Protein AF-A0A6G3C6C4-F1 (afdb_monomer_lite)

Sequence (68 aa):
SVSSDKQIFHCFGCGEGGNVFSFLMKMEGLAFTEAVQKLGERNGIAVAEYTSGQGQQEDISDDTVIMQ

Secondary structure (DSSP, 8-state):
-EETTTTEEE-TTT--EE-HHHHHHHHH---HHHHHHHHHHHHTPPPPP--SS-----------S---

pLDDT: mean 82.58, std 16.69, range [47.47, 95.25]

Foldseek 3Di:
DADPVVQKDADPVPGDMDHQQSCCCVVVVDDSLVSVCVVCVVVVHDDDDPDPDDDDDPDPPPPDPDDD

Structure (mmCIF, N/CA/C/O backbone):
data_AF-A0A6G3C6C4-F1
#
_entry.id   AF-A0A6G3C6C4-F1
#
loop_
_atom_site.group_PDB
_atom_site.id
_atom_site.type_symbol
_atom_site.label_atom_id
_atom_site.label_alt_id
_atom_site.label_comp_id
_atom_site.label_asym_id
_atom_site.label_entity_id
_atom_site.label_seq_id
_atom_site.pdbx_PDB_ins_code
_atom_site.Cartn_x
_atom_site.Cartn_y
_atom_site.Cartn_z
_atom_site.occupancy
_atom_site.B_iso_or_equiv
_atom_site.auth_seq_id
_atom_site.auth_comp_id
_atom_site.auth_asym_id
_atom_site.auth_atom_id
_atom_site.pdbx_PDB_model_num
ATOM 1 N N . SER A 1 1 ? 3.067 -2.312 -13.550 1.00 89.12 1 SER A N 1
ATOM 2 C CA . SER A 1 1 ? 2.733 -3.745 -13.588 1.00 89.12 1 SER A CA 1
ATOM 3 C C . SER A 1 1 ? 2.539 -4.300 -12.197 1.00 89.12 1 SER A C 1
ATOM 5 O O . SER A 1 1 ? 3.082 -3.752 -11.243 1.00 89.12 1 SER A O 1
ATOM 7 N N . VAL A 1 2 ? 1.764 -5.377 -12.096 1.00 92.56 2 VAL A N 1
ATOM 8 C CA . VAL A 1 2 ? 1.431 -6.057 -10.840 1.00 92.56 2 VAL A CA 1
ATOM 9 C C . VAL A 1 2 ? 1.764 -7.534 -11.004 1.00 92.56 2 VAL A C 1
ATOM 11 O O . VAL A 1 2 ? 1.489 -8.108 -12.055 1.00 92.56 2 VAL A O 1
ATOM 14 N N . SER A 1 3 ? 2.383 -8.132 -9.990 1.00 93.25 3 SER A N 1
ATOM 15 C CA . SER A 1 3 ? 2.641 -9.569 -9.936 1.00 93.25 3 SER A CA 1
ATOM 16 C C . SER A 1 3 ? 1.811 -10.171 -8.812 1.00 93.25 3 SER A C 1
ATOM 18 O O . SER A 1 3 ? 2.083 -9.910 -7.641 1.00 93.25 3 SER A O 1
ATOM 20 N N . SER A 1 4 ? 0.807 -10.970 -9.174 1.00 91.81 4 SER A N 1
ATOM 21 C CA . SER A 1 4 ? -0.080 -11.636 -8.215 1.00 91.81 4 SER A CA 1
ATOM 22 C C . SER A 1 4 ? 0.674 -12.652 -7.359 1.00 91.81 4 SER A C 1
ATOM 24 O O . SER A 1 4 ? 0.490 -12.677 -6.149 1.00 91.81 4 SER A O 1
ATOM 26 N N . ASP A 1 5 ? 1.590 -13.421 -7.950 1.00 94.69 5 ASP A N 1
ATOM 27 C CA . ASP A 1 5 ? 2.352 -14.441 -7.213 1.00 94.69 5 ASP A CA 1
ATOM 28 C C . ASP A 1 5 ? 3.264 -13.819 -6.154 1.00 94.69 5 ASP A C 1
ATOM 30 O O . ASP A 1 5 ? 3.444 -14.360 -5.068 1.00 94.69 5 ASP A O 1
ATOM 34 N N . LYS A 1 6 ? 3.833 -12.650 -6.468 1.00 92.44 6 LYS A N 1
ATOM 35 C CA . LYS A 1 6 ? 4.743 -11.931 -5.573 1.00 92.44 6 LYS A CA 1
ATOM 36 C C . LYS A 1 6 ? 4.033 -10.915 -4.676 1.00 92.44 6 LYS A C 1
ATOM 38 O O . LYS A 1 6 ? 4.681 -10.373 -3.790 1.00 92.44 6 LYS A O 1
ATOM 43 N N . GLN A 1 7 ? 2.746 -10.633 -4.906 1.00 92.69 7 GLN A N 1
ATOM 44 C CA . GLN A 1 7 ? 1.960 -9.614 -4.191 1.00 92.69 7 GLN A CA 1
ATOM 45 C C . GLN A 1 7 ? 2.624 -8.220 -4.178 1.00 92.69 7 GLN A C 1
ATOM 47 O O . GLN A 1 7 ? 2.582 -7.490 -3.186 1.00 92.69 7 GLN A O 1
ATOM 52 N N . ILE A 1 8 ? 3.240 -7.838 -5.302 1.00 95.12 8 ILE A N 1
ATOM 53 C CA . ILE A 1 8 ? 3.934 -6.550 -5.464 1.00 95.12 8 ILE A CA 1
ATOM 54 C C . ILE A 1 8 ? 3.483 -5.805 -6.717 1.00 95.12 8 ILE A C 1
ATOM 56 O O . ILE A 1 8 ? 3.095 -6.406 -7.726 1.00 95.12 8 ILE A O 1
ATOM 60 N N . PHE A 1 9 ? 3.620 -4.482 -6.671 1.00 94.88 9 PHE A N 1
ATOM 61 C CA . PHE A 1 9 ? 3.498 -3.608 -7.830 1.00 94.88 9 PHE A CA 1
ATOM 62 C C . PHE A 1 9 ? 4.830 -2.919 -8.134 1.00 94.88 9 PHE A C 1
ATOM 64 O O . PHE A 1 9 ? 5.651 -2.681 -7.247 1.00 94.88 9 PHE A O 1
ATOM 71 N N . HIS A 1 10 ? 5.025 -2.583 -9.406 1.00 93.69 10 HIS A N 1
ATOM 72 C CA . HIS A 1 10 ? 6.151 -1.783 -9.871 1.00 93.69 10 HIS A CA 1
ATOM 73 C C . HIS A 1 10 ? 5.730 -0.912 -11.060 1.00 93.69 10 HIS A C 1
ATOM 75 O O . HIS A 1 10 ? 5.117 -1.396 -12.017 1.00 93.69 10 HIS A O 1
ATOM 81 N N . CYS A 1 11 ? 6.049 0.373 -11.013 1.00 93.25 11 CYS A N 1
ATOM 82 C CA . CYS A 1 11 ? 5.808 1.351 -12.056 1.00 93.25 11 CYS A CA 1
ATOM 83 C C . CYS A 1 11 ? 7.083 1.548 -12.877 1.00 93.25 11 CYS A C 1
ATOM 85 O O . CYS A 1 11 ? 8.035 2.168 -12.422 1.00 93.25 11 CYS A O 1
ATOM 87 N N . PHE A 1 12 ? 7.079 1.078 -14.123 1.00 92.38 12 PHE A N 1
ATOM 88 C CA . PHE A 1 12 ? 8.229 1.205 -15.027 1.00 92.38 12 PHE A CA 1
ATOM 89 C C . PHE A 1 12 ? 8.458 2.627 -15.563 1.00 92.38 12 PHE A C 1
ATOM 91 O O . PHE A 1 12 ? 9.469 2.871 -16.210 1.00 92.38 12 PHE A O 1
ATOM 98 N N . GLY A 1 13 ? 7.530 3.557 -15.320 1.00 93.69 13 GLY A N 1
ATOM 99 C CA . GLY A 1 13 ? 7.685 4.960 -15.712 1.00 93.69 13 GLY A CA 1
ATOM 100 C C . GLY A 1 13 ? 8.465 5.781 -14.685 1.00 93.69 13 GLY A C 1
ATOM 101 O O . GLY A 1 13 ? 9.357 6.533 -15.053 1.00 93.69 13 GLY A O 1
ATOM 102 N N . CYS A 1 14 ? 8.142 5.626 -13.398 1.00 91.88 14 CYS A N 1
ATOM 103 C CA . CYS A 1 14 ? 8.760 6.399 -12.314 1.00 91.88 14 CYS A CA 1
ATOM 104 C C . CYS A 1 14 ? 9.645 5.572 -11.367 1.00 91.88 14 CYS A C 1
ATOM 106 O O . CYS A 1 14 ? 10.263 6.139 -10.475 1.00 91.88 14 CYS A O 1
ATOM 108 N N . GLY A 1 15 ? 9.712 4.248 -11.530 1.00 90.88 15 GLY A N 1
ATOM 109 C CA . GLY A 1 15 ? 10.496 3.344 -10.679 1.00 90.88 15 GLY A CA 1
ATOM 110 C C . GLY A 1 15 ? 9.825 2.968 -9.354 1.00 90.88 15 GLY A C 1
ATOM 111 O O . GLY A 1 15 ? 10.338 2.122 -8.624 1.00 90.88 15 GLY A O 1
ATOM 112 N N . GLU A 1 16 ? 8.669 3.553 -9.047 1.00 92.44 16 GLU A N 1
ATOM 113 C CA . GLU A 1 16 ? 7.945 3.300 -7.804 1.00 92.44 16 GLU A CA 1
ATOM 114 C C . GLU A 1 16 ? 7.481 1.848 -7.694 1.00 92.44 16 GLU A C 1
ATOM 116 O O . GLU A 1 16 ? 6.926 1.284 -8.633 1.00 92.44 16 GLU A O 1
ATOM 121 N N . GLY A 1 17 ? 7.647 1.238 -6.528 1.00 93.12 17 GLY A N 1
ATOM 122 C CA . GLY A 1 17 ? 7.175 -0.116 -6.271 1.00 93.12 17 GLY A CA 1
ATOM 123 C C . GLY A 1 17 ? 6.908 -0.361 -4.798 1.00 93.12 17 GLY A C 1
ATOM 124 O O . GLY A 1 17 ? 7.241 0.462 -3.942 1.00 93.12 17 GLY A O 1
ATOM 125 N N . GLY A 1 18 ? 6.276 -1.490 -4.507 1.00 94.31 18 GLY A N 1
ATOM 126 C CA . GLY A 1 18 ? 5.942 -1.873 -3.142 1.00 94.31 18 GLY A CA 1
ATOM 127 C C . GLY A 1 18 ? 4.856 -2.935 -3.081 1.00 94.31 18 GLY A C 1
ATOM 128 O O . GLY A 1 18 ? 4.615 -3.662 -4.045 1.00 94.31 18 GLY A O 1
ATOM 129 N N . ASN A 1 19 ? 4.200 -3.009 -1.928 1.00 95.25 19 ASN A N 1
ATOM 130 C CA . ASN A 1 19 ? 3.091 -3.919 -1.662 1.00 95.25 19 ASN A CA 1
ATOM 131 C C . ASN A 1 19 ? 1.736 -3.191 -1.748 1.00 95.25 19 ASN A C 1
ATOM 133 O O . ASN A 1 19 ? 1.664 -2.005 -2.081 1.00 95.25 19 ASN A O 1
ATOM 137 N N . VAL A 1 20 ? 0.657 -3.904 -1.424 1.00 94.69 20 VAL A N 1
ATOM 138 C CA . VAL A 1 20 ? -0.710 -3.361 -1.426 1.00 94.69 20 VAL A CA 1
ATOM 139 C C . VAL A 1 20 ? -0.884 -2.143 -0.505 1.00 94.69 20 VAL A C 1
ATOM 141 O O . VAL A 1 20 ? -1.588 -1.205 -0.870 1.00 94.69 20 VAL A O 1
ATOM 144 N N . PHE A 1 21 ? -0.196 -2.095 0.640 1.00 95.25 21 PHE A N 1
ATOM 145 C CA . PHE A 1 21 ? -0.265 -0.952 1.555 1.00 95.25 21 PHE A CA 1
ATOM 146 C C . PHE A 1 21 ? 0.419 0.271 0.954 1.00 95.25 21 PHE A C 1
ATOM 148 O O . PHE A 1 21 ? -0.189 1.332 0.868 1.00 95.25 21 PHE A O 1
ATOM 155 N N . SER A 1 22 ? 1.653 0.121 0.459 1.00 94.19 22 SER A N 1
ATOM 156 C CA . SER A 1 22 ? 2.373 1.216 -0.202 1.00 94.19 22 SER A CA 1
ATOM 157 C C . SER A 1 22 ? 1.609 1.756 -1.410 1.00 94.19 22 SER A C 1
ATOM 159 O O . SER A 1 22 ? 1.673 2.950 -1.687 1.00 94.19 22 SER A O 1
ATOM 161 N N . PHE A 1 23 ? 0.886 0.887 -2.120 1.00 94.00 23 PHE A N 1
ATOM 162 C CA . PHE A 1 23 ? 0.021 1.290 -3.220 1.00 94.00 23 PHE A CA 1
ATOM 163 C C . PHE A 1 23 ? -1.119 2.193 -2.737 1.00 94.00 23 PHE A C 1
ATOM 165 O O . PHE A 1 23 ? -1.269 3.292 -3.259 1.00 94.00 23 PHE A O 1
ATOM 172 N N . LEU A 1 24 ? -1.874 1.774 -1.715 1.00 94.38 24 LEU A N 1
ATOM 173 C CA . LEU A 1 24 ? -2.981 2.563 -1.161 1.00 94.38 24 LEU A CA 1
ATOM 174 C C . LEU A 1 24 ? -2.505 3.885 -0.557 1.00 94.38 24 LEU A C 1
ATOM 176 O O . LEU A 1 24 ? -3.081 4.930 -0.840 1.00 94.38 24 LEU A O 1
ATOM 180 N N . MET A 1 25 ? -1.409 3.859 0.200 1.00 95.06 25 MET A N 1
ATOM 181 C CA . MET A 1 25 ? -0.833 5.066 0.793 1.00 95.06 25 MET A CA 1
ATOM 182 C C . MET A 1 25 ? -0.424 6.089 -0.277 1.00 95.06 25 MET A C 1
ATOM 184 O O . MET A 1 25 ? -0.656 7.280 -0.113 1.00 95.06 25 MET A O 1
ATOM 188 N N . LYS A 1 26 ? 0.162 5.647 -1.399 1.00 92.25 26 LYS A N 1
ATOM 189 C CA . LYS A 1 26 ? 0.613 6.549 -2.475 1.00 92.25 26 LYS A CA 1
ATOM 190 C C . LYS A 1 26 ? -0.506 6.976 -3.422 1.00 92.25 26 LYS A C 1
ATOM 192 O O . LYS A 1 26 ? -0.475 8.094 -3.920 1.00 92.25 26 LYS A O 1
ATOM 197 N N . MET A 1 27 ? -1.454 6.086 -3.708 1.00 91.31 27 MET A N 1
ATOM 198 C CA . MET A 1 27 ? -2.550 6.354 -4.641 1.00 91.31 27 MET A CA 1
ATOM 199 C C . MET A 1 27 ? -3.639 7.218 -4.002 1.00 91.31 27 MET A C 1
ATOM 201 O O . MET A 1 27 ? -4.186 8.093 -4.664 1.00 91.31 27 MET A O 1
ATOM 205 N N . GLU A 1 28 ? -3.956 6.965 -2.732 1.00 92.56 28 GLU A N 1
ATOM 206 C CA . GLU A 1 28 ? -5.067 7.612 -2.029 1.00 92.56 28 GLU A CA 1
ATOM 207 C C . GLU A 1 28 ? -4.611 8.579 -0.929 1.00 92.56 28 GLU A C 1
AT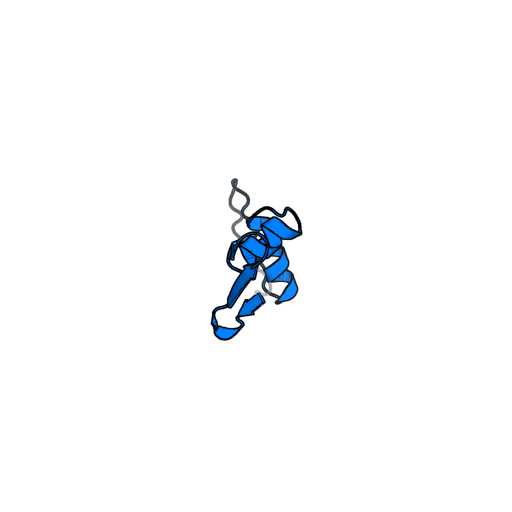OM 209 O O . GLU A 1 28 ? -5.437 9.285 -0.362 1.00 92.56 28 GLU A O 1
ATOM 214 N N . GLY A 1 29 ? -3.311 8.634 -0.624 1.00 93.88 29 GLY A N 1
ATOM 215 C CA . GLY A 1 29 ? -2.783 9.495 0.437 1.00 93.88 29 GLY A CA 1
ATOM 216 C C . GLY A 1 29 ? -3.091 8.996 1.850 1.00 93.88 29 GLY A C 1
ATOM 217 O O . GLY A 1 29 ? -2.990 9.775 2.793 1.00 93.88 29 GLY A O 1
ATOM 218 N N . LEU A 1 30 ? -3.473 7.724 1.998 1.00 93.81 30 LEU A N 1
ATOM 219 C CA . LEU A 1 30 ? -3.831 7.137 3.288 1.00 93.81 30 LEU A CA 1
ATOM 220 C C . LEU A 1 30 ? -2.612 6.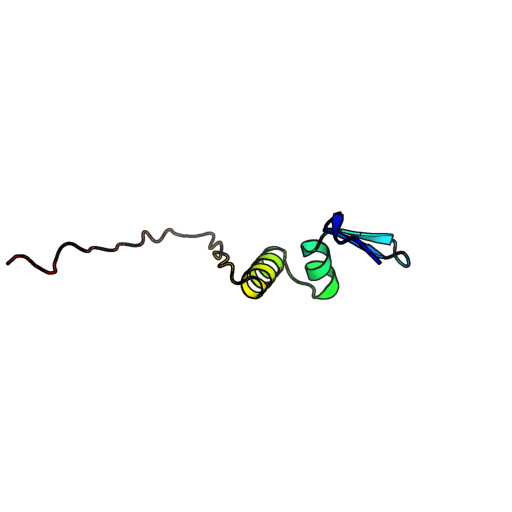971 4.200 1.00 93.81 30 LEU A C 1
ATOM 222 O O . LEU A 1 30 ? -1.518 6.603 3.756 1.00 93.81 30 LEU A O 1
ATOM 226 N N . ALA A 1 31 ? -2.827 7.146 5.499 1.00 94.31 31 ALA A N 1
ATOM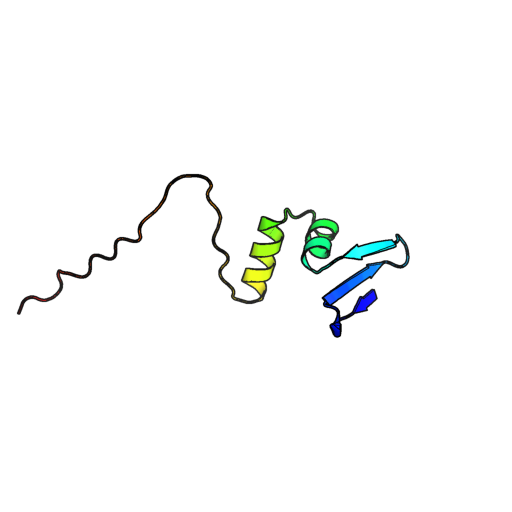 227 C CA . ALA A 1 31 ? -1.930 6.649 6.526 1.00 94.31 31 ALA A CA 1
ATOM 228 C C . ALA A 1 31 ? -1.941 5.111 6.552 1.00 94.31 31 ALA A C 1
ATOM 230 O O . ALA A 1 31 ? -2.846 4.444 6.045 1.00 94.31 31 ALA A O 1
ATOM 231 N N . PHE A 1 32 ? -0.921 4.518 7.176 1.00 92.44 32 PHE A N 1
ATOM 232 C CA . PHE A 1 32 ? -0.803 3.061 7.241 1.00 92.44 32 PHE A CA 1
ATOM 233 C C . PHE A 1 32 ? -2.011 2.402 7.929 1.00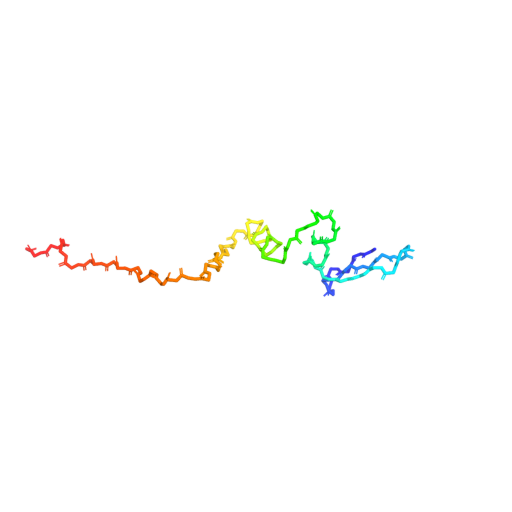 92.44 32 PHE A C 1
ATOM 235 O O . PHE A 1 32 ? -2.538 1.420 7.416 1.00 92.44 32 PHE A O 1
ATOM 242 N N . THR A 1 33 ? -2.480 2.956 9.050 1.00 92.69 33 THR A N 1
ATOM 243 C CA . THR A 1 33 ? -3.638 2.437 9.797 1.00 92.69 33 THR A CA 1
ATOM 244 C C . THR A 1 33 ? -4.917 2.467 8.966 1.00 92.69 33 THR A C 1
ATOM 246 O O . THR A 1 33 ? -5.633 1.472 8.917 1.00 92.69 33 THR A O 1
ATOM 249 N N . GLU A 1 34 ? -5.153 3.557 8.237 1.00 92.81 34 GLU A N 1
ATOM 250 C CA . GLU A 1 34 ? -6.298 3.703 7.333 1.00 92.81 34 GLU A CA 1
ATOM 251 C C . GLU A 1 34 ? -6.228 2.692 6.181 1.00 92.81 34 GLU A C 1
ATOM 253 O O . GLU A 1 34 ? -7.224 2.056 5.838 1.00 92.81 34 GLU A O 1
ATOM 258 N N . ALA A 1 35 ? -5.038 2.475 5.610 1.00 94.94 35 ALA A N 1
ATOM 259 C CA . ALA A 1 35 ? -4.839 1.464 4.576 1.00 94.94 35 ALA A CA 1
ATOM 260 C C . ALA A 1 35 ? -5.111 0.039 5.097 1.00 94.94 35 ALA A C 1
ATOM 262 O O . ALA A 1 35 ? -5.688 -0.776 4.373 1.00 94.94 35 ALA A O 1
ATOM 263 N N . VAL A 1 36 ? -4.731 -0.268 6.344 1.00 94.06 36 VAL A N 1
ATOM 264 C CA . VAL A 1 36 ? -5.033 -1.556 6.994 1.00 94.06 36 VAL A CA 1
ATOM 265 C C . VAL A 1 36 ? -6.535 -1.710 7.222 1.00 94.06 36 VAL A C 1
ATOM 267 O O . VAL A 1 36 ? -7.089 -2.736 6.832 1.00 94.06 36 VAL A O 1
ATOM 270 N N . GLN A 1 37 ? -7.202 -0.699 7.782 1.00 93.06 37 GLN A N 1
ATOM 271 C CA . GLN A 1 37 ? -8.646 -0.716 8.032 1.00 93.06 37 GLN A CA 1
ATOM 272 C C . GLN A 1 37 ? -9.431 -0.907 6.731 1.00 93.06 37 GLN A C 1
ATOM 274 O O . GLN A 1 37 ? -10.244 -1.822 6.628 1.00 93.06 37 GLN A O 1
ATOM 279 N N . LYS A 1 38 ? -9.084 -0.151 5.684 1.00 93.44 38 LYS A N 1
ATOM 280 C CA . LYS A 1 38 ? -9.706 -0.257 4.360 1.00 93.44 38 LYS A CA 1
ATOM 281 C C . LYS A 1 38 ? -9.549 -1.644 3.733 1.00 93.44 38 LYS A C 1
ATOM 283 O O . LYS A 1 38 ? -10.476 -2.169 3.111 1.00 93.44 38 LYS A O 1
ATOM 288 N N . LEU A 1 39 ? -8.368 -2.252 3.861 1.00 93.81 39 LEU A N 1
ATOM 289 C CA . LEU A 1 39 ? -8.143 -3.619 3.387 1.00 93.81 39 LEU A CA 1
ATOM 290 C C . LEU A 1 39 ? -8.901 -4.644 4.231 1.00 93.81 39 LEU A C 1
ATOM 292 O O . LEU A 1 39 ? -9.408 -5.615 3.670 1.00 93.81 39 LEU A O 1
ATOM 296 N N . GLY A 1 40 ? -9.005 -4.419 5.540 1.00 93.81 40 GLY A N 1
ATOM 297 C CA . GLY A 1 40 ? -9.805 -5.228 6.448 1.00 93.81 40 GLY A CA 1
ATOM 298 C C . GLY A 1 40 ? -11.275 -5.243 6.046 1.00 93.81 40 GLY A C 1
ATOM 299 O O . GLY A 1 40 ? -11.805 -6.304 5.721 1.00 93.81 40 GLY A O 1
ATOM 300 N N . GLU A 1 41 ? -11.895 -4.068 5.937 1.00 93.50 41 GLU A N 1
ATOM 301 C CA . GLU A 1 41 ? -13.292 -3.894 5.516 1.00 93.50 41 GLU A CA 1
ATOM 302 C C . GLU A 1 41 ? -13.584 -4.590 4.184 1.00 93.50 41 GLU A C 1
ATOM 304 O O . GLU A 1 41 ? -14.558 -5.333 4.058 1.00 93.50 41 GLU A O 1
ATOM 309 N N . ARG A 1 42 ? -12.693 -4.429 3.198 1.00 93.56 42 ARG A N 1
ATOM 310 C CA . ARG A 1 42 ? -12.837 -5.059 1.879 1.00 93.56 42 ARG A CA 1
ATOM 311 C C . ARG A 1 42 ? -12.811 -6.592 1.930 1.00 93.56 42 ARG A C 1
ATOM 313 O O . ARG A 1 42 ? -13.382 -7.227 1.046 1.00 93.56 42 ARG A O 1
ATOM 320 N N . ASN A 1 43 ? -12.140 -7.179 2.918 1.00 94.38 43 ASN A N 1
ATOM 321 C CA . ASN A 1 43 ? -12.036 -8.629 3.096 1.00 94.38 43 ASN A CA 1
ATOM 322 C C . ASN A 1 43 ? -12.943 -9.162 4.221 1.00 94.38 43 ASN A C 1
ATOM 324 O O . ASN A 1 43 ? -12.875 -10.349 4.531 1.00 94.38 43 ASN A O 1
ATOM 328 N N . GLY A 1 44 ? -13.780 -8.316 4.836 1.00 93.19 44 GLY A N 1
ATOM 329 C CA . GLY A 1 44 ? -14.610 -8.701 5.982 1.00 93.19 44 GLY A CA 1
ATOM 330 C C . GLY A 1 44 ? -13.805 -9.017 7.249 1.00 93.19 44 GLY A C 1
ATOM 331 O O . GLY A 1 44 ? -14.270 -9.768 8.101 1.00 93.19 44 GLY A O 1
ATOM 332 N N . ILE A 1 45 ? -12.591 -8.477 7.365 1.00 93.81 45 ILE A N 1
ATOM 333 C CA . ILE A 1 45 ? -11.713 -8.641 8.525 1.00 93.81 45 ILE A CA 1
ATOM 334 C C . ILE A 1 45 ? -11.859 -7.401 9.407 1.00 93.81 45 ILE A C 1
ATOM 336 O O . ILE A 1 45 ? -11.505 -6.297 8.993 1.00 93.81 45 ILE A O 1
ATOM 340 N N . ALA A 1 46 ? -12.350 -7.589 10.632 1.00 89.56 46 ALA A N 1
ATOM 341 C CA . ALA A 1 46 ? -12.395 -6.524 11.625 1.00 89.56 46 ALA A CA 1
ATOM 342 C C . ALA A 1 46 ? -10.967 -6.155 12.054 1.00 89.56 46 ALA A C 1
ATOM 344 O O . ALA A 1 46 ? -10.226 -6.987 12.579 1.00 89.56 46 ALA A O 1
ATOM 345 N N . VAL A 1 47 ? -10.581 -4.903 11.817 1.00 88.88 47 VAL A N 1
ATOM 346 C CA . VAL A 1 47 ? -9.311 -4.338 12.277 1.00 88.88 47 VAL A CA 1
ATOM 347 C C . VAL A 1 47 ? -9.620 -3.495 13.502 1.00 88.88 47 VAL A C 1
ATOM 349 O O . VAL A 1 47 ? -10.388 -2.542 13.414 1.00 88.88 47 VAL A O 1
ATOM 352 N N . ALA A 1 48 ? -9.045 -3.863 14.646 1.00 82.50 48 ALA A N 1
ATOM 353 C CA . ALA A 1 48 ? -9.201 -3.086 15.866 1.00 82.50 48 ALA A CA 1
ATOM 354 C C . ALA A 1 48 ? -8.529 -1.716 15.710 1.00 82.50 48 ALA A C 1
ATOM 356 O O . ALA A 1 48 ? -7.386 -1.618 15.252 1.00 82.50 48 ALA A O 1
ATOM 357 N N . GLU A 1 49 ? -9.228 -0.663 16.122 1.00 78.38 49 GLU A N 1
ATOM 358 C CA . GLU A 1 49 ? -8.627 0.658 16.230 1.00 78.38 49 GLU A CA 1
ATOM 359 C C . GLU A 1 49 ? -7.683 0.677 17.433 1.00 78.38 49 GLU A C 1
ATOM 361 O O . GLU A 1 49 ? -8.077 0.410 18.569 1.00 78.38 49 GLU A O 1
ATOM 366 N N . TYR A 1 50 ? -6.408 0.983 17.190 1.00 67.44 50 TYR A N 1
ATOM 367 C CA . TYR A 1 50 ? -5.453 1.203 18.270 1.00 67.44 50 TYR A CA 1
ATOM 368 C C . TYR A 1 50 ? -5.711 2.576 18.894 1.00 67.44 50 TYR A C 1
ATOM 370 O O . TYR A 1 50 ? -5.138 3.582 18.474 1.00 67.44 50 TYR A O 1
ATOM 378 N N . THR A 1 51 ? -6.550 2.624 19.926 1.00 66.94 51 THR A N 1
ATOM 379 C CA . THR A 1 51 ? -6.623 3.776 20.823 1.00 66.94 51 THR A CA 1
ATOM 380 C C . THR A 1 51 ? -5.424 3.719 21.770 1.00 66.94 51 THR A C 1
ATOM 382 O O . THR A 1 51 ? -5.319 2.877 22.662 1.00 66.94 51 THR A O 1
ATOM 385 N N . SER A 1 52 ? -4.448 4.606 21.575 1.00 64.56 52 SER A N 1
ATOM 386 C CA . SER A 1 52 ? -3.355 4.792 22.531 1.00 64.56 52 SER A CA 1
ATOM 387 C C . SER A 1 52 ? -3.896 5.500 23.778 1.00 64.56 52 SER A C 1
ATOM 389 O O . SER A 1 52 ? -3.718 6.705 23.940 1.00 64.56 52 SER A O 1
ATOM 391 N N . GLY A 1 53 ? -4.614 4.766 24.630 1.00 59.69 53 GLY A N 1
ATOM 392 C CA . GLY A 1 53 ? -5.165 5.291 25.874 1.00 59.69 53 GLY A CA 1
ATOM 393 C C . GLY A 1 53 ? -6.418 4.567 26.363 1.00 59.69 53 GLY A C 1
ATOM 394 O O . GLY A 1 53 ? -7.516 4.888 25.935 1.00 59.69 53 GLY A O 1
ATOM 395 N N . GLN A 1 54 ? -6.202 3.722 27.377 1.00 51.50 54 GLN A N 1
ATOM 396 C CA . GLN A 1 54 ? -7.162 3.164 28.344 1.00 51.50 54 GLN A CA 1
ATOM 397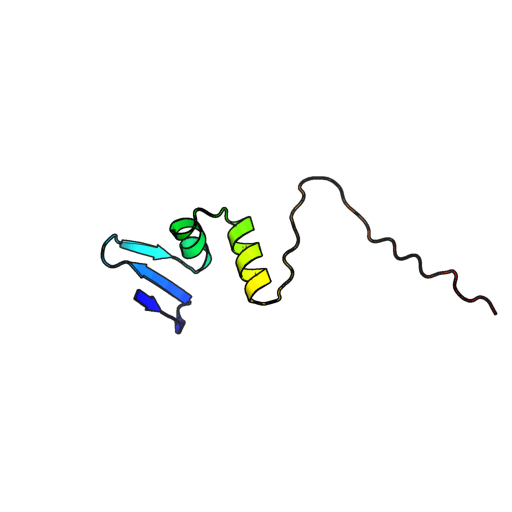 C C . GLN A 1 54 ? -7.925 1.902 27.919 1.00 51.50 54 GLN A C 1
ATOM 399 O O . GLN A 1 54 ? -8.710 1.888 26.979 1.00 51.50 54 GLN A O 1
ATOM 404 N N . GLY A 1 55 ? -7.662 0.824 28.667 1.00 56.00 55 GLY A N 1
ATOM 405 C CA . GLY A 1 55 ? -8.317 -0.463 28.505 1.00 56.00 55 GLY A CA 1
ATOM 406 C C . GLY A 1 55 ? -9.819 -0.392 28.754 1.00 56.00 55 GLY A C 1
ATOM 407 O O . GLY A 1 55 ? -10.285 0.316 29.645 1.00 56.00 55 GLY A O 1
ATOM 408 N N . GLN A 1 56 ? -10.552 -1.198 27.997 1.00 47.47 56 GLN A N 1
ATOM 409 C CA . GLN A 1 56 ? -11.868 -1.672 28.379 1.00 47.47 56 GLN A CA 1
ATOM 410 C C . GLN A 1 56 ? -11.818 -3.193 28.353 1.00 47.47 56 GLN A C 1
ATOM 412 O O . GLN A 1 56 ? -11.737 -3.840 27.315 1.00 47.47 56 GLN A O 1
ATOM 417 N N . GLN A 1 57 ? -11.757 -3.723 29.566 1.00 53.28 57 GLN A N 1
ATOM 418 C CA . GLN A 1 57 ? -12.186 -5.057 29.909 1.00 53.28 57 GLN A CA 1
ATOM 419 C C . GLN A 1 57 ? -13.653 -5.174 29.487 1.00 53.28 57 GLN A C 1
ATOM 421 O O . GLN A 1 57 ? -14.493 -4.441 30.006 1.00 53.28 57 GLN A O 1
ATOM 426 N N . GLU A 1 58 ? -13.952 -6.041 28.521 1.00 55.62 58 GLU A N 1
ATOM 427 C CA . GLU A 1 58 ? -15.332 -6.449 28.271 1.00 55.62 58 GLU A CA 1
ATOM 428 C C . GLU A 1 58 ? -15.769 -7.324 29.447 1.00 55.62 58 GLU A C 1
ATOM 430 O O . GLU A 1 58 ? -15.493 -8.521 29.528 1.00 55.62 58 GLU A O 1
ATOM 435 N N . ASP A 1 59 ? -16.379 -6.653 30.417 1.00 48.84 59 ASP A N 1
ATOM 436 C CA . ASP A 1 59 ? -17.186 -7.228 31.476 1.00 48.84 59 ASP A CA 1
ATOM 437 C C . ASP A 1 59 ? -18.455 -7.793 30.818 1.00 48.84 59 ASP A C 1
ATOM 439 O O . ASP A 1 59 ? -19.400 -7.063 30.518 1.00 48.84 59 ASP A O 1
ATOM 443 N N . ILE A 1 60 ? -18.463 -9.095 30.528 1.00 58.56 60 ILE A N 1
ATOM 444 C CA . ILE A 1 60 ? -19.716 -9.844 30.418 1.00 58.56 60 ILE A CA 1
ATOM 445 C C . ILE A 1 60 ? -19.848 -10.615 31.724 1.00 58.56 60 ILE A C 1
ATOM 447 O O . ILE A 1 60 ? -19.392 -11.748 31.876 1.00 58.56 60 ILE A O 1
ATOM 451 N N . SER A 1 61 ? -20.454 -9.932 32.687 1.00 58.62 61 SER A N 1
ATOM 452 C CA . SER A 1 61 ? -21.141 -10.544 33.811 1.00 58.62 61 SER A CA 1
ATOM 453 C C . SER A 1 61 ? -22.348 -11.307 33.271 1.00 58.62 61 SER A C 1
ATOM 455 O O . SER A 1 61 ? -23.412 -10.735 33.055 1.00 58.62 61 SER A O 1
ATOM 457 N N . ASP A 1 62 ? -22.185 -12.611 33.059 1.00 53.97 62 ASP A N 1
ATOM 458 C CA . ASP A 1 62 ? -23.319 -13.526 32.941 1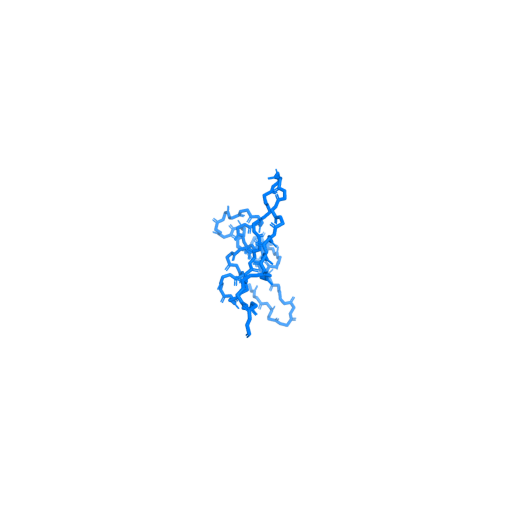.00 53.97 62 ASP A CA 1
ATOM 459 C C . ASP A 1 62 ? -23.315 -14.463 34.152 1.00 53.97 62 ASP A C 1
ATOM 461 O O . ASP A 1 62 ? -22.861 -15.603 34.098 1.00 53.97 62 ASP A O 1
ATOM 465 N N . ASP A 1 63 ? -23.745 -13.916 35.292 1.00 60.75 63 ASP A N 1
ATOM 466 C CA . ASP A 1 63 ? -23.969 -14.675 36.527 1.00 60.75 63 ASP A CA 1
ATOM 467 C C . ASP A 1 63 ? -25.279 -14.266 37.226 1.00 60.75 63 ASP A C 1
ATOM 469 O O . ASP A 1 63 ? -25.382 -14.296 38.451 1.00 60.75 63 ASP A O 1
ATOM 473 N N . THR A 1 64 ? -26.318 -13.831 36.490 1.00 56.69 64 THR A N 1
ATOM 474 C CA . THR A 1 64 ? -27.660 -13.626 37.091 1.00 56.69 64 THR A CA 1
ATOM 475 C C . THR A 1 64 ? -28.832 -13.724 36.097 1.00 56.69 64 THR A C 1
ATOM 477 O O . THR A 1 64 ? -29.668 -12.830 36.037 1.00 56.69 64 THR A O 1
ATOM 480 N N . VAL A 1 65 ? -28.955 -14.833 35.361 1.00 56.72 65 VAL A N 1
ATOM 481 C CA . VAL A 1 65 ? -30.237 -15.360 34.829 1.00 56.72 65 VAL A CA 1
ATOM 482 C C . VAL A 1 65 ? -30.040 -16.889 34.703 1.00 56.72 65 VAL A C 1
ATOM 484 O O . VAL A 1 65 ? -29.580 -17.359 33.679 1.00 56.72 65 VAL A O 1
ATOM 487 N N . ILE A 1 66 ? -30.188 -17.768 35.703 1.00 56.50 66 ILE A N 1
ATOM 488 C CA . ILE A 1 66 ? -31.377 -18.142 36.481 1.00 56.50 66 ILE A CA 1
ATOM 489 C C . ILE A 1 66 ? -30.888 -19.004 37.668 1.00 56.50 66 ILE A C 1
ATOM 491 O O . ILE A 1 66 ? -30.442 -20.132 37.475 1.00 56.50 66 ILE A O 1
ATOM 495 N N . MET A 1 67 ? -30.989 -18.504 38.904 1.00 50.34 67 MET A N 1
ATOM 496 C CA . MET A 1 67 ? -31.285 -19.380 40.045 1.00 50.34 67 MET A CA 1
ATOM 497 C C . MET A 1 67 ? -32.782 -19.684 39.967 1.00 50.34 67 MET A C 1
ATOM 499 O O . MET A 1 67 ? -33.561 -18.777 40.246 1.00 50.34 67 MET A O 1
ATOM 503 N N . GLN A 1 68 ? -33.145 -20.898 39.540 1.00 50.25 68 GLN A N 1
ATOM 504 C CA . GLN A 1 68 ? -34.324 -21.721 39.876 1.00 50.25 68 GLN A CA 1
ATOM 505 C C . GLN A 1 68 ? -34.261 -23.021 39.067 1.00 50.25 68 GLN A C 1
ATOM 507 O O . GLN A 1 68 ? -34.104 -22.934 37.829 1.00 50.25 68 GLN A O 1
#

Radius of gyration: 20.45 Å; chains: 1; bounding box: 45×31×56 Å